Protein AF-A0A7C6B2B0-F1 (afdb_monomer_lite)

Sequence (108 aa):
MLNVLMLLLVAQAGGRMAVVRPTEIHDVLVNPGMGIQTFQRFRGDPINPGARWSELGPEPSLTQPGAPPDFPDSSVAYCRWFWSQIEPEPGSYRWEIIDRALETARQR

Radius of gyration: 23.55 Å; chains: 1; bounding box: 61×56×48 Å

Secondary structure (DSSP, 8-state):
---------------------PPP-SSPP-BTTBS--EESS-TTSPPPSTT---SS-SPPPPSS--SPPSS---S-EE----HHHH-SBTTB--THHHHHHHHHHHT-

Structure (mmCIF, N/CA/C/O backbone):
data_AF-A0A7C6B2B0-F1
#
_entry.id   AF-A0A7C6B2B0-F1
#
loop_
_atom_site.group_PDB
_atom_site.id
_atom_site.type_symbol
_atom_site.label_atom_id
_atom_site.label_alt_id
_atom_site.label_comp_id
_atom_site.label_asym_id
_atom_site.label_entity_id
_atom_site.label_seq_id
_atom_site.pdbx_PDB_ins_code
_atom_site.Cartn_x
_atom_site.Cartn_y
_atom_site.Cartn_z
_atom_site.occupancy
_atom_site.B_iso_or_equiv
_atom_site.auth_seq_id
_atom_site.auth_comp_id
_atom_site.auth_asym_id
_atom_site.auth_atom_id
_atom_site.pdbx_PDB_model_num
ATOM 1 N N . MET A 1 1 ? -43.109 -41.257 -26.889 1.00 48.16 1 MET A N 1
ATOM 2 C CA . MET A 1 1 ? -41.953 -42.166 -27.016 1.00 48.16 1 MET A CA 1
ATOM 3 C C . MET A 1 1 ? -41.175 -41.780 -28.262 1.00 48.16 1 MET A C 1
ATOM 5 O O . MET A 1 1 ? -41.679 -42.048 -29.340 1.00 48.16 1 MET A O 1
ATOM 9 N N . LEU A 1 2 ? -40.012 -41.138 -28.120 1.00 35.31 2 LEU A N 1
ATOM 10 C CA . LEU A 1 2 ? -38.857 -41.350 -29.003 1.00 35.31 2 LEU A CA 1
ATOM 11 C C . LEU A 1 2 ? -37.614 -40.718 -28.349 1.00 35.31 2 LEU A C 1
ATOM 13 O O . LEU A 1 2 ? -37.513 -39.500 -28.261 1.00 35.31 2 LEU A O 1
ATOM 17 N N . ASN A 1 3 ? -36.766 -41.594 -27.802 1.00 38.44 3 ASN A N 1
ATOM 18 C CA . ASN A 1 3 ? -35.315 -41.511 -27.583 1.00 38.44 3 ASN A CA 1
ATOM 19 C C . ASN A 1 3 ? -34.696 -40.101 -27.559 1.00 38.44 3 ASN A C 1
ATOM 21 O O . ASN A 1 3 ? -34.590 -39.441 -28.583 1.00 38.44 3 ASN A O 1
ATOM 25 N N . VAL A 1 4 ? -34.225 -39.597 -26.413 1.00 44.88 4 VAL A N 1
ATOM 26 C CA . VAL A 1 4 ? -32.927 -39.997 -25.822 1.00 44.88 4 VAL A CA 1
ATOM 27 C C . VAL A 1 4 ? -31.894 -40.263 -26.920 1.00 44.88 4 VAL A C 1
ATOM 29 O O . VAL A 1 4 ? -31.543 -41.405 -27.196 1.00 44.88 4 VAL A O 1
ATOM 32 N N . LEU A 1 5 ? -31.424 -39.194 -27.566 1.00 40.50 5 LEU A N 1
ATOM 33 C CA . LEU A 1 5 ? -30.187 -39.219 -28.338 1.00 40.50 5 LEU A CA 1
ATOM 34 C C . LEU A 1 5 ? -29.156 -38.341 -27.629 1.00 40.50 5 LEU A C 1
ATOM 36 O O . LEU A 1 5 ? -29.010 -37.145 -27.855 1.00 40.50 5 LEU A O 1
ATOM 40 N N . MET A 1 6 ? -28.493 -39.007 -26.695 1.00 46.88 6 MET A N 1
ATOM 41 C CA . MET A 1 6 ? -27.114 -38.797 -26.292 1.00 46.88 6 MET A CA 1
ATOM 42 C C . MET A 1 6 ? -26.243 -38.292 -27.451 1.00 46.88 6 MET A C 1
ATOM 44 O O . MET A 1 6 ? -26.091 -38.987 -28.447 1.00 46.88 6 MET A O 1
ATOM 48 N N . LEU A 1 7 ? -25.596 -37.142 -27.271 1.00 42.78 7 LEU A N 1
ATOM 49 C CA . LEU A 1 7 ? -24.204 -36.976 -27.675 1.00 42.78 7 LEU A CA 1
ATOM 50 C C . LEU A 1 7 ? -23.551 -35.976 -26.716 1.00 42.78 7 LEU A C 1
ATOM 52 O O . LEU A 1 7 ? -23.740 -34.764 -26.801 1.00 42.78 7 LEU A O 1
ATOM 56 N N . LEU A 1 8 ? -22.818 -36.529 -25.750 1.00 44.56 8 LEU A N 1
ATOM 57 C CA . LEU A 1 8 ? -21.829 -35.810 -24.962 1.00 44.56 8 LEU A CA 1
ATOM 58 C C . LEU A 1 8 ? -20.890 -35.088 -25.931 1.00 44.56 8 LEU A C 1
ATOM 60 O O . LEU A 1 8 ? -20.091 -35.729 -26.615 1.00 44.56 8 LEU A O 1
ATOM 64 N N . LEU A 1 9 ? -20.964 -33.759 -25.971 1.00 46.91 9 LEU A N 1
ATOM 65 C CA . LEU A 1 9 ? -19.885 -32.947 -26.509 1.00 46.91 9 LEU A CA 1
ATOM 66 C C . LEU A 1 9 ? -18.739 -33.022 -25.491 1.00 46.91 9 LEU A C 1
ATOM 68 O O . LEU A 1 9 ? -18.571 -32.157 -24.636 1.00 46.91 9 LEU A O 1
ATOM 72 N N . VAL A 1 10 ? -17.981 -34.119 -25.523 1.00 57.53 10 VAL A N 1
ATOM 73 C CA . VAL A 1 10 ? -16.670 -34.155 -24.882 1.00 57.53 10 VAL A CA 1
ATOM 74 C C . VAL A 1 10 ? -15.822 -33.169 -25.668 1.00 57.53 10 VAL A C 1
ATOM 76 O O . VAL A 1 10 ? -15.407 -33.455 -26.791 1.00 57.53 10 VAL A O 1
ATOM 79 N N . ALA A 1 11 ? -15.610 -31.981 -25.104 1.00 57.09 11 ALA A N 1
ATOM 80 C CA . ALA A 1 11 ? -14.593 -31.067 -25.584 1.00 57.09 11 ALA A CA 1
ATOM 81 C C . ALA A 1 11 ? -13.253 -31.812 -25.522 1.00 57.09 11 ALA A C 1
ATOM 83 O O . ALA A 1 11 ? -12.690 -32.030 -24.450 1.00 57.09 11 ALA A O 1
ATOM 84 N N . GLN A 1 12 ? -12.776 -32.270 -26.677 1.00 56.75 12 GLN A N 1
ATOM 85 C CA . GLN A 1 12 ? -11.432 -32.803 -26.828 1.00 56.75 12 GLN A CA 1
ATOM 86 C C . GLN A 1 12 ? -10.471 -31.637 -26.595 1.00 56.75 12 GLN A C 1
ATOM 88 O O . GLN A 1 12 ? -10.177 -30.869 -27.510 1.00 56.75 12 GLN A O 1
ATOM 93 N N . ALA A 1 13 ? -9.989 -31.478 -25.364 1.00 61.81 13 ALA A N 1
ATOM 94 C CA . ALA A 1 13 ? -8.855 -30.616 -25.067 1.00 61.81 13 ALA A CA 1
ATOM 95 C C . ALA A 1 13 ? -7.574 -31.289 -25.592 1.00 61.81 13 ALA A C 1
ATOM 97 O O . ALA A 1 13 ? -6.712 -31.717 -24.832 1.00 61.81 13 ALA A O 1
ATOM 98 N N . GLY A 1 14 ? -7.458 -31.408 -26.917 1.00 60.47 14 GLY A N 1
ATOM 99 C CA . GLY A 1 14 ? -6.248 -31.829 -27.622 1.00 60.47 14 GLY A CA 1
ATOM 100 C C . GLY A 1 14 ? -5.204 -30.713 -27.632 1.00 60.47 14 GLY A C 1
ATOM 101 O O . GLY A 1 14 ? -4.737 -30.306 -28.693 1.00 60.47 14 GLY A O 1
ATOM 102 N N . GLY A 1 15 ? -4.880 -30.160 -26.462 1.00 70.19 15 GLY A N 1
ATOM 103 C CA . GLY A 1 15 ? -3.829 -29.161 -26.333 1.00 70.19 15 GLY A CA 1
ATOM 104 C C . GLY A 1 15 ? -2.482 -29.806 -26.640 1.00 70.19 15 GLY A C 1
ATOM 105 O O . GLY A 1 15 ? -2.024 -30.675 -25.901 1.00 70.19 15 GLY A O 1
ATOM 106 N N . ARG A 1 16 ? -1.838 -29.401 -27.739 1.00 79.69 16 ARG A N 1
ATOM 107 C CA . ARG A 1 16 ? -0.463 -29.813 -28.044 1.00 79.69 16 ARG A CA 1
ATOM 108 C C . ARG A 1 16 ? 0.439 -29.378 -26.889 1.00 79.69 16 ARG A C 1
ATOM 110 O O . ARG A 1 16 ? 0.574 -28.182 -26.642 1.00 79.69 16 ARG A O 1
ATOM 117 N N . MET A 1 17 ? 1.071 -30.338 -26.218 1.00 83.94 17 MET A N 1
ATOM 118 C CA . MET A 1 17 ? 2.055 -30.048 -25.178 1.00 83.94 17 MET A CA 1
ATOM 119 C C . MET A 1 17 ? 3.200 -29.222 -25.771 1.00 83.94 17 MET A C 1
ATOM 121 O O . MET A 1 17 ? 3.846 -29.640 -26.733 1.00 83.94 17 MET A O 1
ATOM 125 N N . ALA A 1 18 ? 3.438 -28.045 -25.200 1.00 87.12 18 ALA A N 1
ATOM 126 C CA . ALA A 1 18 ? 4.574 -27.196 -25.524 1.00 87.12 18 ALA A CA 1
ATOM 127 C C . ALA A 1 18 ? 5.522 -27.165 -24.324 1.00 87.12 18 ALA A C 1
ATOM 129 O O . ALA A 1 18 ? 5.095 -26.939 -23.193 1.00 87.12 18 ALA A O 1
ATOM 130 N N . VAL A 1 19 ? 6.811 -27.389 -24.571 1.00 91.06 19 VAL A N 1
ATOM 131 C CA . VAL A 1 19 ? 7.854 -27.179 -23.564 1.00 91.06 19 VAL A CA 1
ATOM 132 C C . VAL A 1 19 ? 8.376 -25.760 -23.737 1.00 91.06 19 VAL A C 1
ATOM 134 O O . VAL A 1 19 ? 8.931 -25.430 -24.783 1.00 91.06 19 VAL A O 1
ATOM 137 N N . VAL A 1 20 ? 8.199 -24.928 -22.714 1.00 90.25 20 VAL A N 1
ATOM 138 C CA . VAL A 1 20 ? 8.732 -23.562 -22.670 1.00 90.25 20 VAL A CA 1
ATOM 139 C C . VAL A 1 20 ? 9.965 -23.555 -21.771 1.00 90.25 20 VAL A C 1
ATOM 141 O O . VAL A 1 20 ? 9.924 -24.064 -20.653 1.00 90.25 20 VAL A O 1
ATOM 144 N N . ARG A 1 21 ? 11.070 -22.986 -22.261 1.00 93.50 21 ARG A N 1
ATOM 145 C CA . ARG A 1 21 ? 12.298 -22.743 -21.491 1.00 93.50 21 ARG A CA 1
ATOM 146 C C . ARG A 1 21 ? 12.560 -21.237 -21.495 1.00 93.50 21 ARG A C 1
ATOM 148 O O . ARG A 1 21 ? 13.098 -20.749 -22.487 1.00 93.50 21 ARG A O 1
ATOM 155 N N . PRO A 1 22 ? 12.116 -20.498 -20.465 1.00 91.38 22 PRO A N 1
ATOM 156 C CA . PRO A 1 22 ? 12.361 -19.064 -20.385 1.00 91.38 22 PRO A CA 1
ATOM 157 C C . PRO A 1 22 ? 13.863 -18.766 -20.396 1.00 91.38 22 PRO A C 1
ATOM 159 O O . PRO A 1 22 ? 14.648 -19.529 -19.831 1.00 91.38 22 PRO A O 1
ATOM 162 N N . THR A 1 23 ? 14.254 -17.663 -21.028 1.00 93.81 23 THR A N 1
ATOM 163 C CA . THR A 1 23 ? 15.617 -17.133 -20.918 1.00 93.81 23 THR A CA 1
ATOM 164 C C . THR A 1 23 ? 15.810 -16.542 -19.526 1.00 93.81 23 THR A C 1
ATOM 166 O O . THR A 1 23 ? 14.922 -15.856 -19.020 1.00 93.81 23 THR A O 1
ATOM 169 N N . GLU A 1 24 ? 16.955 -16.822 -18.906 1.00 93.81 24 GLU A N 1
ATOM 170 C CA . GLU A 1 24 ? 17.324 -16.213 -17.629 1.00 93.81 24 GLU A CA 1
ATOM 171 C C . GLU A 1 24 ? 17.439 -14.690 -17.770 1.00 93.81 24 GLU A C 1
ATOM 173 O O . GLU A 1 24 ? 17.924 -14.182 -18.783 1.00 93.81 24 GLU A O 1
ATOM 178 N N . ILE A 1 25 ? 16.988 -13.972 -16.744 1.00 93.25 25 ILE A N 1
ATOM 179 C CA . ILE A 1 25 ? 17.128 -12.523 -16.626 1.00 93.25 25 ILE A CA 1
ATOM 180 C C . ILE A 1 25 ? 17.845 -12.197 -15.317 1.00 93.25 25 ILE A C 1
ATOM 182 O O . ILE A 1 25 ? 17.737 -12.941 -14.342 1.00 93.25 25 ILE A O 1
ATOM 186 N N . HIS A 1 26 ? 18.533 -11.059 -15.287 1.00 92.75 26 HIS A N 1
ATOM 187 C CA . HIS A 1 26 ? 19.131 -10.507 -14.067 1.00 92.75 26 HIS A CA 1
ATOM 188 C C . HIS A 1 26 ? 18.351 -9.299 -13.520 1.00 92.75 26 HIS A C 1
ATOM 190 O O . HIS A 1 26 ? 18.761 -8.699 -12.529 1.00 92.75 26 HIS A O 1
ATOM 196 N N . ASP A 1 27 ? 17.221 -8.967 -14.148 1.00 89.12 27 ASP A N 1
ATOM 197 C CA . ASP A 1 27 ? 16.309 -7.909 -13.719 1.00 89.12 27 ASP A CA 1
ATOM 198 C C . ASP A 1 27 ? 15.297 -8.414 -12.680 1.00 89.12 27 ASP A C 1
ATOM 200 O O . ASP A 1 27 ? 15.054 -9.617 -12.534 1.00 89.12 27 ASP A O 1
ATOM 204 N N . VAL A 1 28 ? 14.651 -7.482 -11.973 1.00 86.94 28 VAL A N 1
ATOM 205 C CA . VAL A 1 28 ? 13.575 -7.824 -11.036 1.00 86.94 28 VAL A CA 1
ATOM 206 C C . VAL A 1 28 ? 12.318 -8.218 -11.807 1.00 86.94 28 VAL A C 1
ATOM 208 O O . VAL A 1 28 ? 11.711 -7.409 -12.507 1.00 86.94 28 VAL A O 1
ATOM 211 N N . LEU A 1 29 ? 11.884 -9.464 -11.622 1.00 88.19 29 LEU A N 1
ATOM 212 C CA . LEU A 1 29 ? 10.612 -9.942 -12.145 1.00 88.19 29 LEU A CA 1
ATOM 213 C C . LEU A 1 29 ? 9.457 -9.487 -11.248 1.00 88.19 29 LEU A C 1
ATOM 215 O O . LEU A 1 29 ? 9.343 -9.906 -10.095 1.00 88.19 29 LEU A O 1
ATOM 219 N N . VAL A 1 30 ? 8.544 -8.701 -11.813 1.00 89.62 30 VAL A N 1
ATOM 220 C CA . VAL A 1 30 ? 7.281 -8.345 -11.161 1.00 89.62 30 VAL A CA 1
ATOM 221 C C . VAL A 1 30 ? 6.334 -9.544 -11.220 1.00 89.62 30 VAL A C 1
ATOM 223 O O . VAL A 1 30 ? 5.576 -9.717 -12.174 1.00 89.62 30 VAL A O 1
ATOM 226 N N . ASN A 1 31 ? 6.407 -10.403 -10.206 1.00 84.56 31 ASN A N 1
ATOM 227 C CA . ASN A 1 31 ? 5.699 -11.677 -10.168 1.00 84.56 31 ASN A CA 1
ATOM 228 C C . ASN A 1 31 ? 4.481 -11.615 -9.225 1.00 84.56 31 ASN A C 1
ATOM 230 O O . ASN A 1 31 ? 4.642 -11.432 -8.022 1.00 84.56 31 ASN A O 1
ATOM 234 N N . PRO A 1 32 ? 3.237 -11.737 -9.716 1.00 82.00 32 PRO A N 1
ATOM 235 C CA . PRO A 1 32 ? 2.065 -11.828 -8.847 1.00 82.00 32 PRO A CA 1
ATOM 236 C C . PRO A 1 32 ? 2.193 -12.955 -7.813 1.00 82.00 32 PRO A C 1
ATOM 238 O O . PRO A 1 32 ? 2.392 -14.115 -8.159 1.00 82.00 32 PRO A O 1
ATOM 241 N N . GLY A 1 33 ? 2.066 -12.608 -6.530 1.00 75.31 33 GLY A N 1
ATOM 242 C CA . GLY A 1 33 ? 2.084 -13.578 -5.430 1.00 75.31 33 GLY A CA 1
ATOM 243 C C . GLY A 1 33 ? 3.466 -14.116 -5.033 1.00 75.31 33 GLY A C 1
ATOM 244 O O . GLY A 1 33 ? 3.533 -14.985 -4.167 1.00 75.31 33 GLY A O 1
ATOM 245 N N . MET A 1 34 ? 4.562 -13.610 -5.613 1.00 81.25 34 MET A N 1
ATOM 246 C CA . MET A 1 34 ? 5.937 -13.939 -5.214 1.00 81.25 34 MET A CA 1
ATOM 247 C C . MET A 1 34 ? 6.858 -12.717 -5.338 1.00 81.25 34 MET A C 1
ATOM 249 O O . MET A 1 34 ? 6.728 -11.922 -6.259 1.00 81.25 34 MET A O 1
ATOM 253 N N . GLY A 1 35 ? 7.847 -12.588 -4.453 1.00 85.25 35 GLY A N 1
ATOM 254 C CA . GLY A 1 35 ? 8.831 -11.504 -4.516 1.00 85.25 35 GLY A CA 1
ATOM 255 C C . GLY A 1 35 ? 8.513 -10.352 -3.564 1.00 85.25 35 GLY A C 1
ATOM 256 O O . GLY A 1 35 ? 8.345 -10.572 -2.367 1.00 85.25 35 GLY A O 1
ATOM 257 N N . ILE A 1 36 ? 8.509 -9.123 -4.082 1.00 88.50 36 ILE A N 1
ATOM 258 C CA . ILE A 1 36 ? 8.469 -7.891 -3.283 1.00 88.50 36 ILE A CA 1
ATOM 259 C C . ILE A 1 36 ? 7.038 -7.354 -3.223 1.00 88.50 36 ILE A C 1
ATOM 261 O O . ILE A 1 36 ? 6.342 -7.316 -4.235 1.00 88.50 36 ILE A O 1
ATOM 265 N N . GLN A 1 37 ? 6.619 -6.897 -2.044 1.00 89.38 37 GLN A N 1
ATOM 266 C CA . GLN A 1 37 ? 5.334 -6.234 -1.815 1.00 89.38 37 GLN A CA 1
ATOM 267 C C . GLN A 1 37 ? 5.546 -4.859 -1.186 1.00 89.38 37 GLN A C 1
ATOM 269 O O . GLN A 1 37 ? 6.467 -4.669 -0.386 1.00 89.38 37 GLN A O 1
ATOM 274 N N . THR A 1 38 ? 4.689 -3.900 -1.529 1.00 89.75 38 THR A N 1
ATOM 275 C CA . THR A 1 38 ? 4.669 -2.602 -0.844 1.00 89.75 38 THR A CA 1
ATOM 276 C C . THR A 1 38 ? 4.001 -2.741 0.525 1.00 89.75 38 THR A C 1
ATOM 278 O O . THR A 1 38 ? 3.201 -3.648 0.750 1.00 89.75 38 THR A O 1
ATOM 281 N N . PHE A 1 39 ? 4.306 -1.831 1.451 1.00 89.88 39 PHE A N 1
ATOM 282 C CA . PHE A 1 39 ? 3.671 -1.769 2.769 1.00 89.88 39 PHE A CA 1
ATOM 283 C C . PHE A 1 39 ? 2.893 -0.459 2.906 1.00 89.88 39 PHE A C 1
ATOM 285 O O . PHE A 1 39 ? 3.493 0.616 2.864 1.00 89.88 39 PHE A O 1
ATOM 292 N N . GLN A 1 40 ? 1.570 -0.562 3.081 1.00 90.56 40 GLN A N 1
ATOM 293 C CA . GLN A 1 40 ? 0.638 0.553 3.314 1.00 90.56 40 GLN A CA 1
ATOM 294 C C . GLN A 1 40 ? 0.657 1.631 2.214 1.00 90.56 40 GLN A C 1
ATOM 296 O O . GLN A 1 40 ? 0.354 2.794 2.473 1.00 90.56 40 GLN A O 1
ATOM 301 N N . ARG A 1 41 ? 1.067 1.255 0.996 1.00 88.88 41 ARG A N 1
ATOM 302 C CA . ARG A 1 41 ? 1.286 2.123 -0.175 1.00 88.88 41 ARG A CA 1
ATOM 303 C C . ARG A 1 41 ? 1.024 1.349 -1.465 1.00 88.88 41 ARG A C 1
ATOM 305 O O . ARG A 1 41 ? 1.106 0.121 -1.448 1.00 88.88 41 ARG A O 1
ATOM 312 N N . PHE A 1 42 ? 0.781 2.034 -2.577 1.00 89.38 42 PHE A N 1
ATOM 313 C CA . PHE A 1 42 ? 0.639 1.420 -3.903 1.00 89.38 42 PHE A CA 1
ATOM 314 C C . PHE A 1 42 ? 1.898 1.586 -4.761 1.00 89.38 42 PHE A C 1
ATOM 316 O O . PHE A 1 42 ? 2.819 2.327 -4.414 1.00 89.38 42 PHE A O 1
ATOM 323 N N . ARG A 1 43 ? 1.955 0.872 -5.896 1.00 88.00 43 ARG A N 1
ATOM 324 C CA . ARG A 1 43 ? 3.058 0.999 -6.859 1.00 88.00 43 ARG A CA 1
ATOM 325 C C . ARG A 1 43 ? 3.210 2.460 -7.296 1.00 88.00 43 ARG A C 1
ATOM 327 O O . ARG A 1 43 ? 2.235 3.120 -7.660 1.00 88.00 43 ARG A O 1
ATOM 334 N N . GLY A 1 44 ? 4.450 2.943 -7.276 1.00 85.19 44 GLY A N 1
ATOM 335 C CA . GLY A 1 44 ? 4.796 4.309 -7.660 1.00 85.19 44 GLY A CA 1
ATOM 336 C C . GLY A 1 44 ? 4.546 5.360 -6.576 1.00 85.19 44 GLY A C 1
ATOM 337 O O . GLY A 1 44 ? 4.905 6.516 -6.781 1.00 85.19 44 GLY A O 1
ATOM 338 N N . ASP A 1 45 ? 3.968 4.997 -5.426 1.00 86.62 45 ASP A N 1
ATOM 339 C CA . ASP A 1 45 ? 3.901 5.915 -4.288 1.00 86.62 45 ASP A CA 1
ATOM 340 C C . ASP A 1 45 ? 5.294 6.120 -3.673 1.00 86.62 45 ASP A C 1
ATOM 342 O O . ASP A 1 45 ? 6.097 5.185 -3.648 1.00 86.62 45 ASP A O 1
ATOM 346 N N . PRO A 1 46 ? 5.589 7.304 -3.106 1.00 84.94 46 PRO A N 1
ATOM 347 C CA . PRO A 1 46 ? 6.859 7.544 -2.427 1.00 84.94 46 PRO A CA 1
ATOM 348 C C . PRO A 1 46 ? 7.114 6.527 -1.314 1.00 84.94 46 PRO A C 1
ATOM 350 O O . PRO A 1 46 ? 6.190 6.179 -0.581 1.00 84.94 46 PRO A O 1
ATOM 353 N N . ILE A 1 47 ? 8.364 6.101 -1.130 1.00 83.75 47 ILE A N 1
ATOM 354 C CA . ILE A 1 47 ? 8.747 5.265 0.015 1.00 83.75 47 ILE A CA 1
ATOM 355 C C . ILE A 1 47 ? 8.643 6.044 1.331 1.00 83.75 47 ILE A C 1
ATOM 357 O O . ILE A 1 47 ? 8.741 7.273 1.363 1.00 83.75 47 ILE A O 1
ATOM 361 N N . ASN A 1 48 ? 8.464 5.327 2.442 1.00 82.81 48 ASN A N 1
ATOM 362 C CA . ASN A 1 48 ? 8.511 5.959 3.757 1.00 82.81 48 ASN A CA 1
ATOM 363 C C . ASN A 1 48 ? 9.916 6.539 4.027 1.00 82.81 48 ASN A C 1
ATOM 365 O O . ASN A 1 48 ? 10.915 5.934 3.633 1.00 82.81 48 ASN A O 1
ATOM 369 N N . PRO A 1 49 ? 10.023 7.690 4.711 1.00 81.88 49 PRO A N 1
ATOM 370 C CA . PRO A 1 49 ? 11.309 8.331 4.951 1.00 81.88 49 PRO A CA 1
ATOM 371 C C . PRO A 1 49 ? 12.158 7.547 5.963 1.00 81.88 49 PRO A C 1
ATOM 373 O O . PRO A 1 49 ? 11.756 7.331 7.112 1.00 81.88 49 PRO A O 1
ATOM 376 N N . GLY A 1 50 ? 13.373 7.179 5.553 1.00 85.62 50 GLY A N 1
ATOM 377 C CA . GLY A 1 50 ? 14.323 6.442 6.387 1.00 85.62 50 GLY A CA 1
ATOM 378 C C . GLY A 1 50 ? 13.793 5.065 6.796 1.00 85.62 50 GLY A C 1
ATOM 379 O O . GLY A 1 50 ? 13.177 4.364 6.005 1.00 85.62 50 GLY A O 1
ATOM 380 N N . ALA A 1 51 ? 14.018 4.678 8.052 1.00 86.19 51 ALA A N 1
ATOM 381 C CA . ALA A 1 51 ? 13.562 3.397 8.604 1.00 86.19 51 ALA A CA 1
ATOM 382 C C . ALA A 1 51 ? 12.191 3.489 9.310 1.00 86.19 51 ALA A C 1
ATOM 384 O O . ALA A 1 51 ? 11.931 2.761 10.268 1.00 86.19 51 ALA A O 1
ATOM 385 N N . ARG A 1 52 ? 11.331 4.432 8.905 1.00 85.12 52 ARG A N 1
ATOM 386 C CA . ARG A 1 52 ? 10.002 4.636 9.506 1.00 85.12 52 ARG A CA 1
ATOM 387 C C . ARG A 1 52 ? 8.912 3.992 8.659 1.00 85.12 52 ARG A C 1
ATOM 389 O O . ARG A 1 52 ? 9.078 3.773 7.465 1.00 85.12 52 ARG A O 1
ATOM 396 N N . TRP A 1 53 ? 7.767 3.742 9.278 1.00 86.00 53 TRP A N 1
ATOM 397 C CA . TRP A 1 53 ? 6.549 3.331 8.590 1.00 86.00 53 TRP A CA 1
ATOM 398 C C . TRP A 1 53 ? 5.322 3.952 9.259 1.00 86.00 53 TRP A C 1
ATOM 400 O O . TRP A 1 53 ? 5.396 4.424 10.395 1.00 86.00 53 TRP A O 1
ATOM 410 N N . SER A 1 54 ? 4.208 3.968 8.530 1.00 83.56 54 SER A N 1
ATOM 411 C CA . SER A 1 54 ? 2.897 4.412 9.009 1.00 83.56 54 SER A CA 1
ATOM 412 C C . SER A 1 54 ? 1.963 3.205 9.049 1.00 83.56 54 SER A C 1
ATOM 414 O O . SER A 1 54 ? 1.906 2.446 8.086 1.00 83.56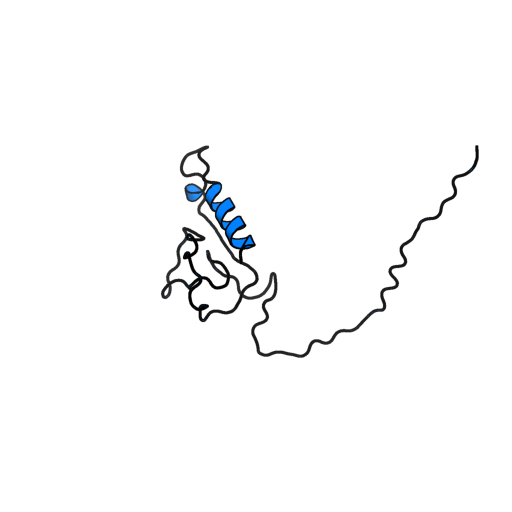 54 SER A O 1
ATOM 416 N N . GLU A 1 55 ? 1.239 3.017 10.153 1.00 87.19 55 GLU A N 1
ATOM 417 C CA . GLU A 1 55 ? 0.167 2.010 10.268 1.00 87.19 55 GLU A CA 1
ATOM 418 C C . GLU A 1 55 ? -1.202 2.587 9.857 1.00 87.19 55 GLU A C 1
ATOM 420 O O . GLU A 1 55 ? -2.231 1.932 10.009 1.00 87.19 55 GLU A O 1
ATOM 425 N N . LEU A 1 56 ? -1.242 3.841 9.385 1.00 82.31 56 LEU A N 1
ATOM 426 C CA . LEU A 1 56 ? -2.499 4.509 9.051 1.00 82.31 56 LEU A CA 1
ATOM 427 C C . LEU A 1 56 ? -3.093 4.010 7.734 1.00 82.31 56 LEU A C 1
ATOM 429 O O . LEU A 1 56 ? -4.276 3.705 7.749 1.00 82.31 56 LEU A O 1
ATOM 433 N N . GLY A 1 57 ? -2.278 3.891 6.676 1.00 74.00 57 GLY A N 1
ATOM 434 C CA . GLY A 1 57 ? -2.492 3.083 5.458 1.00 74.00 57 GLY A CA 1
ATOM 435 C C . GLY A 1 57 ? -3.809 3.201 4.649 1.00 74.00 57 GLY A C 1
ATOM 436 O O . GLY A 1 57 ? -4.889 3.378 5.203 1.00 74.00 57 GLY A O 1
ATOM 437 N N . PRO A 1 58 ? -3.750 3.005 3.316 1.00 79.25 58 PRO A N 1
ATOM 438 C CA . PRO A 1 58 ? -2.908 3.843 2.479 1.00 79.25 58 PRO A CA 1
ATOM 439 C C . PRO A 1 58 ? -3.246 5.309 2.767 1.00 79.25 58 PRO A C 1
ATOM 441 O O 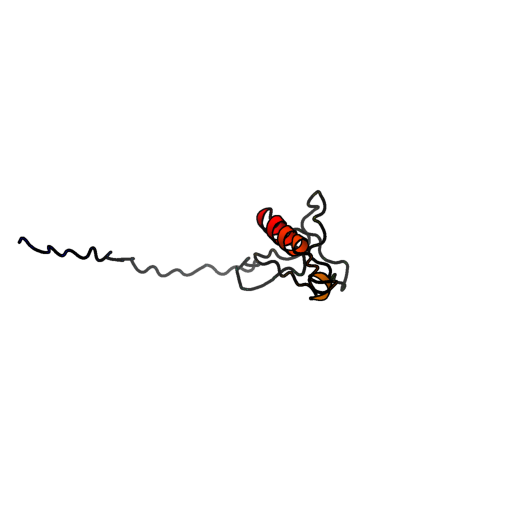. PRO A 1 58 ? -4.409 5.718 2.755 1.00 79.25 58 PRO A O 1
ATOM 444 N N . GLU A 1 59 ? -2.225 6.106 3.071 1.00 67.06 59 GLU A N 1
ATOM 445 C CA . GLU A 1 59 ? -2.422 7.550 3.201 1.00 67.06 59 GLU A CA 1
ATOM 446 C C . GLU A 1 59 ? -2.974 8.090 1.871 1.00 67.06 59 GLU A C 1
ATOM 448 O O . GLU A 1 59 ? -2.601 7.563 0.816 1.00 67.06 59 GLU A O 1
ATOM 453 N N . PRO A 1 60 ? -3.889 9.082 1.892 1.00 60.97 60 PRO A N 1
ATOM 454 C CA . PRO A 1 60 ? -4.480 9.613 0.674 1.00 60.97 60 PRO A CA 1
ATOM 455 C C . PRO A 1 60 ? -3.393 9.884 -0.361 1.00 60.97 60 PRO A C 1
ATOM 457 O O . PRO A 1 60 ? -2.410 10.570 -0.068 1.00 60.97 60 PRO A O 1
ATOM 460 N N . SER A 1 61 ? -3.572 9.302 -1.549 1.00 58.06 61 SER A N 1
ATOM 461 C CA . SER A 1 61 ? -2.650 9.474 -2.664 1.00 58.06 61 SER A CA 1
ATOM 462 C C . SER A 1 61 ? -2.378 10.960 -2.864 1.00 58.06 61 SER A C 1
ATOM 464 O O . SER A 1 61 ? -3.311 11.765 -2.930 1.00 58.06 61 SER A O 1
ATOM 466 N N . LEU A 1 62 ? -1.097 11.319 -2.955 1.00 54.72 62 LEU A N 1
ATOM 467 C CA . LEU A 1 62 ? -0.693 12.637 -3.422 1.00 54.72 62 LEU A CA 1
ATOM 468 C C . LEU A 1 62 ? -1.425 12.880 -4.746 1.00 54.72 62 LEU A C 1
ATOM 470 O O . LEU A 1 62 ? -1.393 12.029 -5.631 1.00 54.72 62 LEU A O 1
ATOM 474 N N . THR A 1 63 ? -2.103 14.020 -4.875 1.00 56.50 63 THR A N 1
ATOM 475 C CA . THR A 1 63 ? -2.961 14.364 -6.025 1.00 56.50 63 THR A CA 1
ATOM 476 C C . THR A 1 63 ? -2.232 14.283 -7.373 1.00 56.50 63 THR A C 1
ATOM 478 O O . THR A 1 63 ? -2.869 14.318 -8.421 1.00 56.50 63 THR A O 1
ATOM 481 N N . GLN A 1 64 ? -0.901 14.173 -7.362 1.00 53.38 64 GLN A N 1
ATOM 482 C CA . GLN A 1 64 ? -0.088 13.865 -8.527 1.00 53.38 64 GLN A CA 1
ATOM 483 C C . GLN A 1 64 ? 0.986 12.835 -8.152 1.00 53.38 64 GLN A C 1
ATOM 485 O O . GLN A 1 64 ? 1.662 13.021 -7.133 1.00 53.38 64 GLN A O 1
ATOM 490 N N . PRO A 1 65 ? 1.180 11.771 -8.952 1.00 57.16 65 PRO A N 1
ATOM 491 C CA . PRO A 1 65 ? 2.332 10.903 -8.782 1.00 57.16 65 PRO A CA 1
ATOM 492 C C . PRO A 1 65 ? 3.589 11.737 -9.051 1.00 57.16 65 PRO A C 1
ATOM 494 O O . PRO A 1 65 ? 3.745 12.326 -10.121 1.00 57.16 65 PRO A O 1
ATOM 497 N N . GLY A 1 66 ? 4.461 11.844 -8.049 1.00 66.94 66 GLY A N 1
ATOM 498 C CA . GLY A 1 66 ? 5.803 12.385 -8.243 1.00 66.94 66 GLY A CA 1
ATOM 499 C C . GLY A 1 66 ? 6.646 11.463 -9.129 1.00 66.94 66 GLY A C 1
ATOM 500 O O . GLY A 1 66 ? 6.144 10.511 -9.729 1.00 66.94 66 GLY A O 1
ATOM 501 N N . ALA A 1 67 ? 7.954 11.716 -9.191 1.00 77.19 67 ALA A N 1
ATOM 502 C CA . ALA A 1 67 ? 8.868 10.748 -9.789 1.00 77.19 67 ALA A CA 1
ATOM 503 C C . ALA A 1 67 ? 8.724 9.383 -9.078 1.00 77.19 67 ALA A C 1
ATOM 505 O O . ALA A 1 67 ? 8.603 9.371 -7.845 1.00 77.19 67 ALA A O 1
ATOM 506 N N . PRO A 1 68 ? 8.735 8.256 -9.816 1.00 81.31 68 PRO A N 1
ATOM 507 C CA . PRO A 1 68 ? 8.722 6.932 -9.209 1.00 81.31 68 PRO A CA 1
ATOM 508 C C . PRO A 1 68 ? 9.842 6.799 -8.166 1.00 81.31 68 PRO A C 1
ATOM 510 O O . PRO A 1 68 ? 10.939 7.323 -8.389 1.00 81.31 68 PRO A O 1
ATOM 513 N N . PRO A 1 69 ? 9.591 6.133 -7.027 1.00 86.38 69 PRO A N 1
ATOM 514 C CA . PRO A 1 69 ? 10.629 5.914 -6.032 1.00 86.38 69 PRO A CA 1
ATOM 515 C C . PRO A 1 69 ? 11.727 4.997 -6.581 1.00 86.38 69 PRO A C 1
ATOM 517 O O . PRO A 1 69 ? 11.470 4.139 -7.424 1.00 86.38 69 PRO A O 1
ATOM 520 N N . ASP A 1 70 ? 12.931 5.116 -6.023 1.00 88.44 70 ASP A N 1
ATOM 521 C CA . ASP A 1 70 ? 13.980 4.104 -6.175 1.00 88.44 70 ASP A CA 1
ATOM 522 C C . ASP A 1 70 ? 13.633 2.875 -5.315 1.00 88.44 70 ASP A C 1
ATOM 524 O O . ASP A 1 70 ? 14.107 2.699 -4.191 1.00 88.44 70 ASP A O 1
ATOM 528 N N . PHE A 1 71 ? 12.671 2.090 -5.799 1.00 87.50 71 PHE A N 1
ATOM 529 C CA . PHE A 1 71 ? 12.177 0.873 -5.168 1.00 87.50 71 PHE A CA 1
ATOM 530 C C . PHE A 1 71 ? 11.656 -0.087 -6.246 1.00 87.50 71 PHE A C 1
ATOM 532 O O . PHE A 1 71 ? 11.019 0.373 -7.195 1.00 87.50 71 PHE A O 1
ATOM 539 N N . PRO A 1 72 ? 11.880 -1.409 -6.124 1.00 89.00 72 PRO A N 1
ATOM 540 C CA . PRO A 1 72 ? 11.406 -2.355 -7.124 1.00 89.00 72 PRO A CA 1
ATOM 541 C C . PRO A 1 72 ? 9.888 -2.333 -7.295 1.00 89.00 72 PRO A C 1
ATOM 543 O O . PRO A 1 72 ? 9.129 -2.258 -6.325 1.00 89.00 72 PRO A O 1
ATOM 546 N N . ASP A 1 73 ? 9.445 -2.475 -8.539 1.00 88.88 73 ASP A N 1
ATOM 547 C CA . ASP A 1 73 ? 8.028 -2.593 -8.849 1.00 88.88 73 ASP A CA 1
ATOM 548 C C . ASP A 1 73 ? 7.399 -3.813 -8.164 1.00 88.88 73 ASP A C 1
ATOM 550 O O . ASP A 1 73 ? 8.007 -4.877 -8.024 1.00 88.88 73 ASP A O 1
ATOM 554 N N . SER A 1 74 ? 6.130 -3.668 -7.781 1.00 89.12 74 SER A N 1
ATOM 555 C CA . SER A 1 74 ? 5.353 -4.739 -7.164 1.00 89.12 74 SER A CA 1
ATOM 556 C C . SER A 1 74 ? 3.962 -4.857 -7.774 1.00 89.12 74 SER A C 1
ATOM 558 O O . SER A 1 74 ? 3.302 -3.869 -8.105 1.00 89.12 74 SER A O 1
ATOM 560 N N . SER A 1 75 ? 3.508 -6.095 -7.927 1.00 89.38 75 SER A N 1
ATOM 561 C CA . SER A 1 75 ? 2.143 -6.457 -8.314 1.00 89.38 75 SER A CA 1
ATOM 562 C C . SER A 1 75 ? 1.197 -6.593 -7.118 1.00 89.38 75 SER A C 1
ATOM 564 O O . SER A 1 75 ? 0.001 -6.781 -7.325 1.00 89.38 75 SER A O 1
ATOM 566 N N . VAL A 1 76 ? 1.705 -6.517 -5.881 1.00 90.69 76 VAL A N 1
ATOM 567 C CA . VAL A 1 76 ? 0.925 -6.726 -4.657 1.00 90.69 76 VAL A CA 1
ATOM 568 C C . VAL A 1 76 ? 1.164 -5.580 -3.678 1.00 90.69 76 VAL A C 1
ATOM 570 O O . VAL A 1 76 ? 2.289 -5.342 -3.237 1.00 90.69 76 VAL A O 1
ATOM 573 N N . ALA A 1 77 ? 0.079 -4.911 -3.289 1.00 90.44 77 ALA A N 1
ATOM 574 C CA . ALA A 1 77 ? 0.088 -3.944 -2.200 1.00 90.44 77 ALA A CA 1
ATOM 575 C C . ALA A 1 77 ? -0.428 -4.580 -0.908 1.00 90.44 77 ALA A C 1
ATOM 577 O O . ALA A 1 77 ? -1.559 -5.063 -0.858 1.00 90.44 77 ALA A O 1
ATOM 578 N N . TYR A 1 78 ? 0.388 -4.565 0.149 1.00 90.88 78 TYR A N 1
ATOM 579 C CA . TYR A 1 78 ? -0.018 -5.048 1.465 1.00 90.88 78 TYR A CA 1
ATOM 580 C C . TYR A 1 78 ? -0.464 -3.878 2.345 1.00 90.88 78 TYR A C 1
ATOM 582 O O . TYR A 1 78 ? 0.354 -3.063 2.773 1.00 90.88 78 TYR A O 1
ATOM 590 N N . CYS A 1 79 ? -1.764 -3.813 2.632 1.00 92.00 79 CYS A N 1
ATOM 591 C CA . CYS A 1 79 ? -2.353 -2.857 3.571 1.00 92.00 79 CYS A CA 1
ATOM 592 C C . CYS A 1 79 ? -2.888 -3.595 4.803 1.00 92.00 79 CYS A C 1
ATOM 594 O O . CYS A 1 79 ? -3.428 -4.697 4.683 1.00 92.00 79 CYS A O 1
ATOM 596 N N . ARG A 1 80 ? -2.745 -2.994 5.987 1.00 93.06 80 ARG A N 1
ATOM 597 C CA . ARG A 1 80 ? -3.267 -3.546 7.246 1.00 93.06 80 ARG A CA 1
ATOM 598 C C . ARG A 1 80 ? -3.752 -2.440 8.168 1.00 93.06 80 ARG A C 1
ATOM 600 O O . ARG A 1 80 ? -3.269 -1.323 8.098 1.00 93.06 80 ARG A O 1
ATOM 607 N N . TRP A 1 81 ? -4.642 -2.761 9.090 1.00 93.19 81 TRP A N 1
ATOM 608 C CA . TRP A 1 81 ? -5.096 -1.800 10.091 1.00 93.19 81 TRP A CA 1
ATOM 609 C C . TRP A 1 81 ? -5.294 -2.501 11.420 1.00 93.19 81 TRP A C 1
ATOM 611 O O . TRP A 1 81 ? -5.667 -3.677 11.462 1.00 93.19 81 TRP A O 1
ATOM 621 N N . PHE A 1 82 ? -5.071 -1.776 12.511 1.00 93.75 82 PHE A N 1
ATOM 622 C CA . PHE A 1 82 ? -5.577 -2.207 13.802 1.00 93.75 82 PHE A CA 1
ATOM 623 C C . PHE A 1 82 ? -7.101 -2.192 13.776 1.00 93.75 82 PHE A C 1
ATOM 625 O O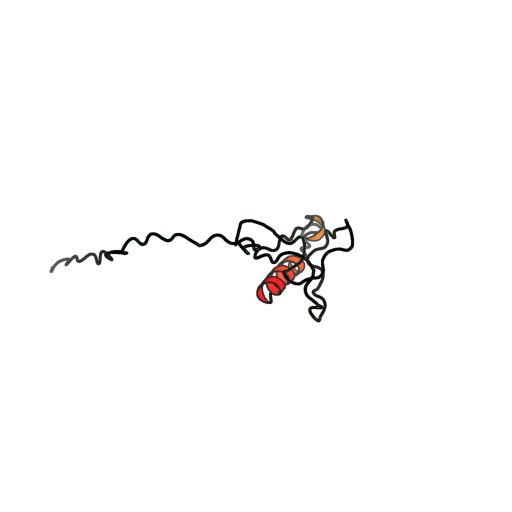 . PHE A 1 82 ? -7.719 -1.312 13.175 1.00 93.75 82 PHE A O 1
ATOM 632 N N . TRP A 1 83 ? -7.716 -3.137 14.484 1.00 95.06 83 TRP A N 1
ATOM 633 C CA . TRP A 1 83 ? -9.172 -3.200 14.566 1.00 95.06 83 TRP A CA 1
ATOM 634 C C . TRP A 1 83 ? -9.774 -1.904 15.120 1.00 95.06 83 TRP A C 1
ATOM 636 O O . TRP A 1 83 ? -10.751 -1.420 14.572 1.00 95.06 83 TRP A O 1
ATOM 646 N N . SER A 1 84 ? -9.121 -1.261 16.094 1.00 94.88 84 SER A N 1
ATOM 647 C CA . SER A 1 84 ? -9.535 0.044 16.636 1.00 94.88 84 SER A CA 1
ATOM 648 C C . SER A 1 84 ? -9.524 1.188 15.614 1.00 94.88 84 SER A C 1
ATOM 650 O O . SER A 1 84 ? -10.128 2.232 15.843 1.00 94.88 84 SER A O 1
ATOM 652 N N . GLN A 1 85 ? -8.843 1.029 14.475 1.00 93.38 85 GLN A N 1
ATOM 653 C CA . GLN A 1 85 ? -8.951 1.975 13.366 1.00 93.38 85 GLN A CA 1
ATOM 654 C C . GLN A 1 85 ? -10.180 1.696 12.494 1.00 93.38 85 GLN A C 1
ATOM 656 O O . GLN A 1 85 ? -10.700 2.624 11.879 1.00 93.38 85 GLN A O 1
ATOM 661 N N . ILE A 1 86 ? -10.633 0.451 12.407 1.00 95.25 86 ILE A N 1
ATOM 662 C CA . ILE A 1 86 ? -11.816 0.077 11.628 1.00 95.25 86 ILE A CA 1
ATOM 663 C C . ILE A 1 86 ? -13.084 0.263 12.461 1.00 95.25 86 ILE A C 1
ATOM 665 O O . ILE A 1 86 ? -14.061 0.799 11.960 1.00 95.25 86 ILE A O 1
ATOM 669 N N . GLU A 1 87 ? -13.051 -0.102 13.736 1.00 97.75 87 GLU A N 1
ATOM 670 C CA . GLU A 1 87 ? -14.132 0.049 14.708 1.00 97.75 87 GLU A CA 1
ATOM 671 C C . GLU A 1 87 ? -13.601 0.832 15.923 1.00 97.75 87 GLU A C 1
ATOM 673 O O . GLU A 1 87 ? -13.160 0.233 16.906 1.00 97.75 87 GLU A O 1
ATOM 678 N N . PRO A 1 88 ? -13.547 2.176 15.853 1.00 96.88 88 PRO A N 1
ATOM 679 C CA . PRO A 1 88 ? -13.122 3.003 16.984 1.00 96.88 88 PRO A CA 1
ATOM 680 C C . PRO A 1 88 ? -14.040 2.878 18.203 1.00 96.88 88 PRO A C 1
ATOM 682 O O . PRO A 1 88 ? -13.559 2.939 19.329 1.00 96.88 88 PRO A O 1
ATOM 685 N N . GLU A 1 89 ? -15.339 2.687 17.973 1.00 98.38 89 GLU A N 1
ATOM 686 C CA . GLU A 1 89 ? -16.352 2.446 19.001 1.00 98.38 89 GLU A CA 1
ATOM 687 C C . GLU A 1 89 ? -17.200 1.245 18.568 1.00 98.38 89 GLU A C 1
ATOM 689 O O . GLU A 1 89 ? -17.471 1.125 17.369 1.00 98.38 89 GLU A O 1
ATOM 694 N N . PRO A 1 90 ? -17.659 0.376 19.489 1.00 98.06 90 PRO A N 1
ATOM 695 C CA . PRO A 1 90 ? -18.466 -0.790 19.134 1.00 98.06 90 PRO A CA 1
ATOM 696 C C . PRO A 1 90 ? -19.668 -0.432 18.247 1.00 98.06 90 PRO A C 1
ATOM 698 O O . PRO A 1 90 ? -20.492 0.411 18.601 1.00 98.06 90 PRO A O 1
ATOM 701 N N . GLY A 1 91 ? -19.771 -1.077 17.085 1.00 98.19 91 GLY A N 1
ATOM 702 C CA . GLY A 1 91 ? -20.813 -0.847 16.083 1.00 98.19 91 GLY A CA 1
ATOM 703 C C . GLY A 1 91 ? -20.599 0.373 15.177 1.00 98.19 91 GLY A C 1
ATOM 704 O O . GLY A 1 91 ? -21.376 0.572 14.242 1.00 98.19 91 GLY A O 1
ATOM 705 N N . SER A 1 92 ? -19.563 1.180 15.416 1.00 98.31 92 SER A N 1
ATOM 706 C CA . SER A 1 92 ? -19.205 2.340 14.596 1.00 98.31 92 SER A CA 1
ATOM 707 C C . SER A 1 92 ? -18.049 1.984 13.669 1.00 98.31 92 SER A C 1
ATOM 709 O O . SER A 1 92 ? -16.883 2.079 14.046 1.00 98.31 92 SER A O 1
ATOM 711 N N . TYR A 1 93 ? -18.372 1.547 12.453 1.00 98.00 93 TYR A N 1
ATOM 712 C CA . TYR A 1 93 ? -17.381 1.066 11.495 1.00 98.00 93 TYR A CA 1
ATOM 713 C C . TYR A 1 93 ? -16.980 2.130 10.477 1.00 98.00 93 TYR A C 1
ATOM 715 O O . TYR A 1 93 ? -17.829 2.765 9.855 1.00 98.00 93 TYR A O 1
ATOM 723 N N . ARG A 1 94 ? -15.673 2.240 10.245 1.00 95.88 94 ARG A N 1
ATOM 724 C CA . ARG A 1 94 ? -15.045 3.099 9.240 1.00 95.88 94 ARG A CA 1
ATOM 725 C C . ARG A 1 94 ? -14.671 2.322 7.980 1.00 95.88 94 ARG A C 1
ATOM 727 O O . ARG A 1 94 ? -13.496 2.218 7.615 1.00 95.88 94 ARG A O 1
ATOM 734 N N . TRP A 1 95 ? -15.668 1.720 7.330 1.00 95.88 95 TRP A N 1
ATOM 735 C CA . TRP A 1 95 ? -15.466 0.919 6.114 1.00 95.88 95 TRP A CA 1
ATOM 736 C C . TRP A 1 95 ? -14.878 1.721 4.950 1.00 95.88 95 TRP A C 1
ATOM 738 O O . TRP A 1 95 ? -14.169 1.158 4.116 1.00 95.88 95 TRP A O 1
ATOM 748 N N . GLU A 1 96 ? -15.055 3.044 4.955 1.00 94.38 96 GLU A N 1
ATOM 749 C CA . GLU A 1 96 ? -14.492 3.953 3.962 1.00 94.38 96 GLU A CA 1
ATOM 750 C C . GLU A 1 96 ? -12.964 3.865 3.852 1.00 94.38 96 GLU A C 1
ATOM 752 O O . GLU A 1 96 ? -12.409 4.202 2.807 1.00 94.38 96 GLU A O 1
ATOM 757 N N . ILE A 1 97 ? -12.269 3.405 4.901 1.00 92.56 97 ILE A N 1
ATOM 758 C CA . ILE A 1 97 ? -10.822 3.155 4.869 1.00 92.56 97 ILE A CA 1
ATOM 759 C C . ILE A 1 97 ? -10.501 2.047 3.856 1.00 92.56 97 ILE A C 1
ATOM 761 O O . ILE A 1 97 ? -9.630 2.212 2.999 1.00 92.56 97 ILE A O 1
ATOM 765 N N . ILE A 1 98 ? -11.238 0.935 3.923 1.00 92.94 98 ILE A N 1
ATOM 766 C CA . ILE A 1 98 ? -11.057 -0.218 3.036 1.00 92.94 98 ILE A CA 1
ATOM 767 C C . ILE A 1 98 ? -11.537 0.131 1.628 1.00 92.94 98 ILE A C 1
ATOM 769 O O . ILE A 1 98 ? -10.826 -0.136 0.659 1.00 92.94 98 ILE A O 1
ATOM 773 N N . ASP A 1 99 ? -12.694 0.785 1.509 1.00 94.00 99 ASP A N 1
ATOM 774 C CA . ASP A 1 99 ? -13.249 1.178 0.211 1.00 94.00 99 ASP A CA 1
ATOM 775 C C . ASP A 1 99 ? -12.290 2.092 -0.557 1.00 94.00 99 ASP A C 1
ATOM 777 O O . ASP A 1 99 ? -12.040 1.875 -1.743 1.00 94.00 99 ASP A O 1
ATOM 781 N N . ARG A 1 100 ? -11.681 3.074 0.122 1.00 90.62 100 ARG A N 1
ATOM 782 C CA . ARG A 1 100 ? -10.668 3.952 -0.481 1.00 90.62 100 ARG A CA 1
ATOM 783 C C . ARG A 1 100 ? -9.413 3.200 -0.896 1.00 90.62 100 ARG A C 1
ATOM 785 O O . ARG A 1 100 ? -8.866 3.502 -1.956 1.00 90.62 100 ARG A O 1
ATOM 792 N N . ALA A 1 101 ? -8.951 2.238 -0.097 1.00 91.56 101 ALA A N 1
ATOM 793 C CA . ALA A 1 101 ? -7.797 1.421 -0.458 1.00 91.56 101 ALA A CA 1
ATOM 794 C C . ALA A 1 101 ? -8.082 0.591 -1.719 1.00 91.56 101 ALA A C 1
ATOM 796 O O . ALA A 1 101 ? -7.279 0.588 -2.649 1.00 91.56 101 ALA A O 1
ATOM 797 N N . LEU A 1 102 ? -9.250 -0.051 -1.790 1.00 92.69 102 LEU A N 1
ATOM 798 C CA . LEU A 1 102 ? -9.667 -0.824 -2.961 1.00 92.69 102 LEU A CA 1
ATOM 799 C C . LEU A 1 102 ? -9.841 0.058 -4.197 1.00 92.69 102 LEU A C 1
ATOM 801 O O . LEU A 1 102 ? -9.425 -0.328 -5.285 1.00 92.69 102 LEU A O 1
ATOM 805 N N . GLU A 1 103 ? -10.432 1.239 -4.040 1.00 91.62 103 GLU A N 1
ATOM 806 C CA . GLU A 1 103 ? -10.597 2.179 -5.144 1.00 91.62 103 GLU A CA 1
ATOM 807 C C . GLU A 1 103 ? -9.251 2.694 -5.658 1.00 91.62 103 GLU A C 1
ATOM 809 O O . GLU A 1 103 ? -9.000 2.673 -6.860 1.00 91.62 103 GLU A O 1
ATOM 814 N N . THR A 1 104 ? -8.337 3.052 -4.756 1.00 87.88 104 THR A N 1
ATOM 815 C CA . THR A 1 104 ? -6.976 3.452 -5.137 1.00 87.88 104 THR A CA 1
ATOM 816 C C . THR A 1 104 ? -6.253 2.314 -5.862 1.00 87.88 104 THR A C 1
ATOM 818 O O . THR A 1 104 ? -5.593 2.560 -6.866 1.00 87.88 104 THR A O 1
ATOM 821 N N . ALA A 1 105 ? -6.426 1.061 -5.424 1.00 89.06 105 ALA A N 1
ATOM 822 C CA . ALA A 1 105 ? -5.839 -0.103 -6.088 1.00 89.06 105 ALA A CA 1
ATOM 823 C C . ALA A 1 105 ? -6.334 -0.291 -7.532 1.00 89.06 105 ALA A C 1
ATOM 825 O O . ALA A 1 105 ? -5.580 -0.775 -8.365 1.00 89.06 105 ALA A O 1
ATOM 826 N N . ARG A 1 106 ? -7.581 0.086 -7.850 1.00 90.50 106 ARG A N 1
ATOM 827 C CA . ARG A 1 106 ? -8.115 0.012 -9.2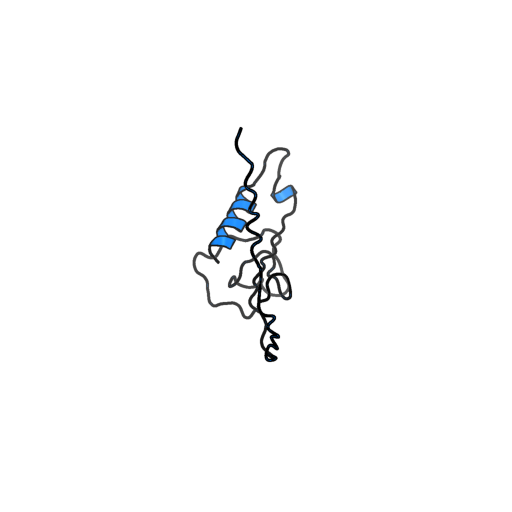26 1.00 90.50 106 ARG A CA 1
ATOM 828 C C . ARG A 1 106 ? -7.524 1.068 -10.157 1.00 90.50 106 ARG A C 1
ATOM 830 O O . ARG A 1 106 ? -7.571 0.896 -11.370 1.00 90.50 106 ARG A O 1
ATOM 837 N N . GLN A 1 107 ? -7.027 2.167 -9.597 1.00 86.00 107 GLN A N 1
ATOM 838 C CA . GLN A 1 107 ? -6.500 3.310 -10.344 1.00 86.00 107 GLN A CA 1
ATOM 839 C C . GLN A 1 107 ? -4.997 3.191 -10.649 1.00 86.00 107 GLN A C 1
ATOM 841 O O . GLN A 1 107 ? -4.449 4.071 -11.313 1.00 86.00 107 GLN A O 1
ATOM 846 N N . ARG A 1 108 ? -4.324 2.152 -10.142 1.00 77.19 108 ARG A N 1
ATOM 847 C CA . ARG A 1 108 ? -2.871 1.944 -10.215 1.00 77.19 108 ARG A CA 1
ATOM 848 C C . ARG A 1 108 ? -2.543 0.678 -10.994 1.00 77.19 108 ARG A C 1
ATOM 850 O O . ARG A 1 108 ? -1.538 0.720 -11.735 1.00 77.19 108 ARG A O 1
#

Foldseek 3Di:
DDDDDDDPPPPPPPPDDDDDDDDDDPDDDQDPPDDD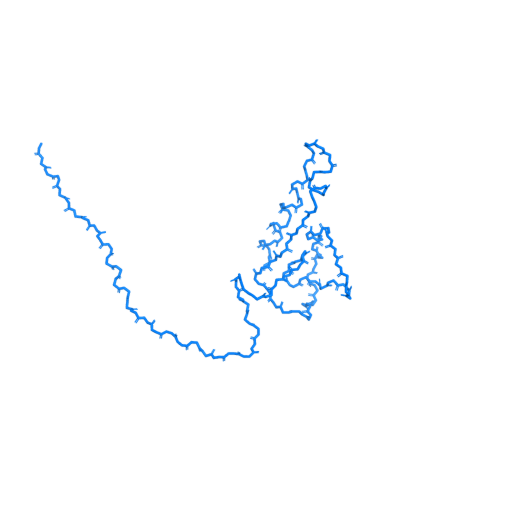EAELEAFQAEDDPDPDDDLLGVDPGD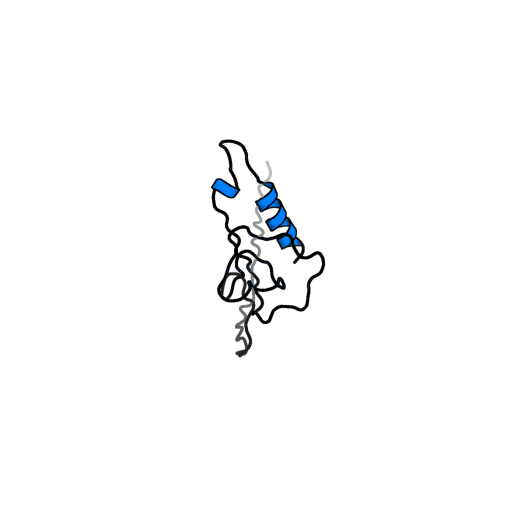PDRDGRYPDDGYPHYDHDHDVCNQPVDVPDGPCVRVVSRVVVNVVD

pLDDT: mean 81.45, std 15.98, range [35.31, 98.38]